Protein AF-A0A351Y598-F1 (afdb_monomer)

Structure (mmCIF, N/CA/C/O backbone):
data_AF-A0A351Y598-F1
#
_entry.id   AF-A0A351Y598-F1
#
loop_
_atom_site.group_PDB
_atom_site.id
_atom_site.type_symbol
_atom_site.label_atom_id
_atom_site.label_alt_id
_atom_site.label_comp_id
_atom_site.label_asym_id
_atom_site.label_entity_id
_atom_site.label_seq_id
_atom_site.pdbx_PDB_ins_code
_atom_site.Cartn_x
_atom_site.Cartn_y
_atom_site.Cartn_z
_atom_site.occupancy
_atom_site.B_iso_or_equiv
_atom_site.auth_seq_id
_atom_site.auth_comp_id
_atom_site.auth_asym_id
_atom_site.auth_atom_id
_atom_site.pdbx_PDB_model_num
ATOM 1 N N . MET A 1 1 ? -6.702 -10.240 -8.062 1.00 89.88 1 MET A N 1
ATOM 2 C CA . MET A 1 1 ? -5.251 -10.382 -7.801 1.00 89.88 1 MET A CA 1
ATOM 3 C C . MET A 1 1 ? -4.559 -9.297 -8.598 1.00 89.88 1 ME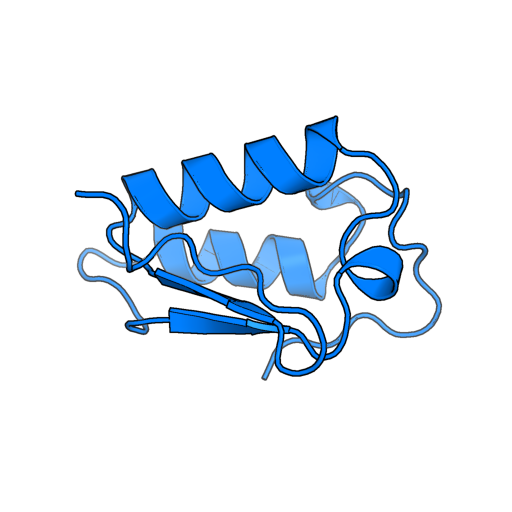T A C 1
ATOM 5 O O . MET A 1 1 ? -4.751 -9.271 -9.804 1.00 89.88 1 MET A O 1
ATOM 9 N N . TYR A 1 2 ? -3.814 -8.417 -7.935 1.00 94.62 2 TYR A N 1
ATOM 10 C CA . TYR A 1 2 ? -3.067 -7.324 -8.564 1.00 94.62 2 TYR A CA 1
ATOM 11 C C . TYR A 1 2 ? -1.584 -7.712 -8.605 1.00 94.62 2 TYR A C 1
ATOM 13 O O . TYR A 1 2 ? -1.080 -8.308 -7.650 1.00 94.62 2 TYR A O 1
ATOM 21 N N . THR A 1 3 ? -0.884 -7.480 -9.717 1.00 92.81 3 THR A N 1
ATOM 22 C CA . THR A 1 3 ? 0.516 -7.910 -9.883 1.00 92.81 3 THR A CA 1
ATOM 23 C C . THR A 1 3 ? 1.314 -6.924 -10.726 1.00 92.81 3 THR A C 1
ATOM 25 O O . THR A 1 3 ? 1.053 -6.780 -11.915 1.00 92.81 3 THR A O 1
ATOM 28 N N . ASP A 1 4 ? 2.343 -6.328 -10.122 1.00 90.31 4 ASP A N 1
ATOM 29 C CA . ASP A 1 4 ? 3.372 -5.559 -10.824 1.00 90.31 4 ASP A CA 1
ATOM 30 C C . ASP A 1 4 ? 4.582 -6.462 -11.108 1.00 90.31 4 ASP A C 1
ATOM 32 O O . ASP A 1 4 ? 5.253 -6.933 -10.186 1.00 90.31 4 ASP A O 1
ATOM 36 N N . SER A 1 5 ? 4.873 -6.724 -12.385 1.00 85.62 5 SER A N 1
ATOM 37 C CA . SER A 1 5 ? 6.083 -7.454 -12.791 1.00 85.62 5 SER A CA 1
ATOM 38 C C . SER A 1 5 ? 7.183 -6.480 -13.193 1.00 85.62 5 SER A C 1
ATOM 40 O O . SER A 1 5 ? 6.939 -5.576 -13.980 1.00 85.62 5 SER A O 1
ATOM 42 N N . ALA A 1 6 ? 8.403 -6.705 -12.694 1.00 82.88 6 ALA A N 1
ATOM 43 C CA . ALA A 1 6 ? 9.592 -5.896 -12.995 1.00 82.88 6 ALA A CA 1
ATOM 44 C C . ALA A 1 6 ? 9.537 -4.418 -12.540 1.00 82.88 6 ALA A C 1
ATOM 46 O O . ALA A 1 6 ? 10.310 -3.605 -13.038 1.00 82.88 6 ALA A O 1
ATOM 47 N N . VAL A 1 7 ? 8.695 -4.095 -11.554 1.00 85.00 7 VAL A N 1
ATOM 48 C CA . VAL A 1 7 ? 8.604 -2.758 -10.937 1.00 85.00 7 VAL A CA 1
ATOM 49 C C . VAL A 1 7 ? 9.221 -2.779 -9.534 1.00 85.00 7 VAL A C 1
ATOM 51 O O . VAL A 1 7 ? 9.222 -3.818 -8.859 1.00 85.00 7 VAL A O 1
ATOM 54 N N . SER A 1 8 ? 9.810 -1.667 -9.092 1.00 85.25 8 SER A N 1
ATOM 55 C CA . SER A 1 8 ? 10.450 -1.572 -7.781 1.00 85.25 8 SER A CA 1
ATOM 56 C C . SER A 1 8 ? 9.433 -1.196 -6.707 1.00 85.25 8 SER A C 1
ATOM 58 O O . SER A 1 8 ? 8.637 -0.281 -6.862 1.00 85.25 8 SER A O 1
ATOM 60 N N . GLY A 1 9 ? 9.528 -1.822 -5.532 1.00 82.06 9 GLY A N 1
ATOM 61 C CA . GLY A 1 9 ? 8.759 -1.393 -4.357 1.00 82.06 9 GLY A CA 1
ATOM 62 C C . GLY A 1 9 ? 9.177 -0.021 -3.800 1.00 82.06 9 GLY A C 1
ATOM 63 O O . GLY A 1 9 ? 8.677 0.382 -2.759 1.00 82.06 9 GLY A O 1
ATOM 64 N N . ALA A 1 10 ? 10.149 0.663 -4.410 1.00 84.81 10 ALA A N 1
ATOM 65 C CA . ALA A 1 10 ? 10.500 2.049 -4.086 1.00 84.81 10 ALA A CA 1
ATOM 66 C C . ALA A 1 10 ? 9.836 3.075 -5.021 1.00 84.81 10 ALA A C 1
ATOM 68 O O . ALA A 1 10 ? 9.974 4.270 -4.753 1.00 84.81 10 ALA A O 1
ATOM 69 N N . ASP A 1 11 ? 9.192 2.611 -6.094 1.00 90.69 11 ASP A N 1
ATOM 70 C CA . ASP A 1 11 ? 8.482 3.460 -7.049 1.00 90.69 11 ASP A CA 1
ATOM 71 C C . ASP A 1 11 ? 7.172 3.944 -6.416 1.00 90.69 11 ASP A C 1
ATOM 73 O O . ASP A 1 11 ? 6.611 3.264 -5.545 1.00 90.69 11 ASP A O 1
ATOM 77 N N . GLU A 1 12 ? 6.720 5.130 -6.821 1.00 91.81 12 GLU A N 1
ATOM 78 C CA . GLU A 1 12 ? 5.501 5.740 -6.290 1.00 91.81 12 GLU A CA 1
ATOM 79 C C . GLU A 1 12 ? 4.256 4.943 -6.725 1.00 91.81 12 GLU A C 1
ATOM 81 O O . GLU A 1 12 ? 4.319 4.073 -7.598 1.00 91.81 12 GLU A O 1
ATOM 86 N N . ILE A 1 13 ? 3.111 5.198 -6.085 1.00 87.69 13 ILE A N 1
ATOM 87 C CA . ILE A 1 13 ? 1.880 4.418 -6.302 1.00 87.69 13 ILE A CA 1
ATOM 88 C C . ILE A 1 13 ? 1.432 4.451 -7.773 1.00 87.69 13 ILE A C 1
ATOM 90 O O . ILE A 1 13 ? 1.098 3.406 -8.333 1.00 87.69 13 ILE A O 1
ATOM 94 N N . ASP A 1 14 ? 1.481 5.626 -8.399 1.00 90.19 14 ASP A N 1
ATOM 95 C CA . ASP A 1 14 ? 0.993 5.843 -9.768 1.00 90.19 14 ASP A CA 1
ATOM 96 C C . ASP A 1 14 ? 1.918 5.239 -10.836 1.00 90.19 14 ASP A C 1
ATOM 98 O O . ASP A 1 14 ? 1.480 4.912 -11.939 1.00 90.19 14 ASP A O 1
ATOM 102 N N . ASP A 1 15 ? 3.188 5.003 -10.495 1.00 92.06 15 ASP A N 1
ATOM 103 C CA . ASP A 1 15 ? 4.160 4.339 -11.374 1.00 92.06 15 ASP A CA 1
ATOM 104 C C . ASP A 1 15 ? 3.986 2.808 -11.386 1.00 92.06 15 ASP A C 1
ATOM 106 O O . ASP A 1 15 ? 4.645 2.084 -12.140 1.00 92.06 15 ASP A O 1
ATOM 110 N N . ARG A 1 16 ? 3.088 2.288 -10.544 1.00 93.31 16 ARG A N 1
ATOM 111 C CA . ARG A 1 16 ? 2.839 0.861 -10.352 1.00 93.31 16 ARG A CA 1
ATOM 112 C C . ARG A 1 16 ? 1.447 0.505 -10.837 1.00 93.31 16 ARG A C 1
ATOM 114 O O . ARG A 1 16 ? 0.483 0.574 -10.081 1.00 93.31 16 ARG A O 1
ATOM 121 N N . THR A 1 17 ? 1.348 0.088 -12.097 1.00 94.88 17 THR A N 1
ATOM 122 C CA . THR A 1 17 ? 0.074 -0.146 -12.796 1.00 94.88 17 THR A CA 1
ATOM 123 C C . THR A 1 17 ? -0.936 -0.958 -11.983 1.00 94.88 17 THR A C 1
ATOM 125 O O . THR A 1 17 ? -2.105 -0.591 -11.922 1.00 94.88 17 THR A O 1
ATOM 128 N N . ALA A 1 18 ? -0.519 -2.049 -11.336 1.00 95.88 18 ALA A N 1
ATOM 129 C CA . ALA A 1 18 ? -1.451 -2.883 -10.587 1.00 95.88 18 ALA A CA 1
ATOM 130 C C . ALA A 1 18 ? -1.825 -2.291 -9.220 1.00 95.88 18 ALA A C 1
ATOM 132 O O . ALA A 1 18 ? -2.926 -2.549 -8.736 1.00 95.88 18 ALA A O 1
ATOM 133 N N . LEU A 1 19 ? -0.930 -1.522 -8.594 1.00 95.12 19 LEU A N 1
ATOM 134 C CA . LEU A 1 19 ? -1.231 -0.818 -7.348 1.00 95.12 19 LEU A CA 1
ATOM 135 C C . LEU A 1 19 ? -2.126 0.404 -7.593 1.00 95.12 19 LEU A C 1
ATOM 137 O O . LEU A 1 19 ? -3.060 0.622 -6.831 1.00 95.12 19 LEU A O 1
ATOM 141 N N . SER A 1 20 ? -1.881 1.153 -8.666 1.00 95.50 20 SER A N 1
ATOM 142 C CA . SER A 1 20 ? -2.760 2.230 -9.125 1.00 95.50 20 SER A CA 1
ATOM 143 C C . SER A 1 20 ? -4.161 1.686 -9.428 1.00 95.50 20 SER A C 1
ATOM 145 O O . SER A 1 20 ? -5.124 2.149 -8.824 1.00 95.50 20 SER A O 1
ATOM 147 N N . GLN A 1 21 ? -4.270 0.595 -10.200 1.00 96.25 21 GLN A N 1
ATOM 148 C CA . GLN A 1 21 ? -5.561 -0.053 -10.472 1.00 96.25 21 GLN A CA 1
ATOM 149 C C . GLN A 1 21 ? -6.286 -0.508 -9.195 1.00 96.25 21 GLN A C 1
ATOM 151 O O . GLN A 1 21 ?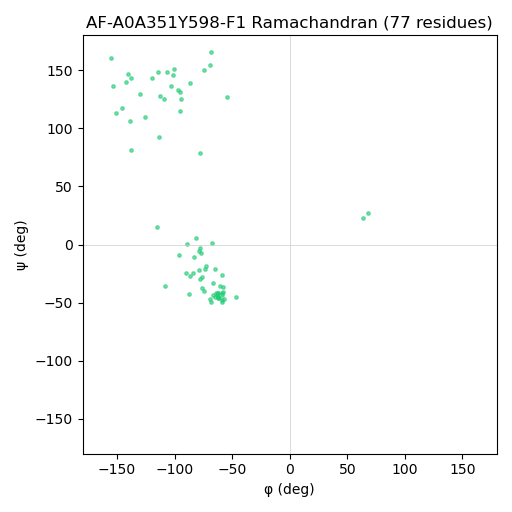 -7.509 -0.440 -9.123 1.00 96.25 21 GLN A O 1
ATOM 156 N N . LEU A 1 22 ? -5.554 -0.984 -8.181 1.00 96.56 22 LEU A N 1
ATOM 157 C CA . LEU A 1 22 ? -6.152 -1.364 -6.899 1.00 96.56 22 LEU A CA 1
ATOM 158 C C . LEU A 1 22 ? -6.872 -0.180 -6.251 1.00 96.56 22 LEU A C 1
ATOM 160 O O . LEU A 1 22 ? -7.955 -0.364 -5.703 1.00 96.56 22 LEU A O 1
ATOM 164 N N . PHE A 1 23 ? -6.283 1.014 -6.296 1.00 96.12 23 PHE A N 1
ATOM 165 C CA . PHE A 1 23 ? -6.916 2.201 -5.737 1.00 96.12 23 PHE A CA 1
ATOM 166 C C . PHE A 1 23 ? -8.036 2.741 -6.621 1.00 96.12 23 PHE A C 1
ATOM 168 O O . PHE A 1 23 ? -9.080 3.104 -6.086 1.00 96.12 23 PHE A O 1
ATOM 175 N N . ASP A 1 24 ? -7.886 2.690 -7.944 1.00 96.00 24 ASP A N 1
ATOM 176 C CA . ASP A 1 24 ? -8.967 3.039 -8.871 1.00 96.00 24 ASP A CA 1
ATOM 177 C C . ASP A 1 24 ? -10.213 2.169 -8.632 1.00 96.00 24 ASP A C 1
ATOM 179 O O . ASP A 1 24 ? -11.342 2.663 -8.621 1.00 96.00 24 ASP A O 1
ATOM 183 N N . ASP A 1 25 ? -10.034 0.870 -8.377 1.00 95.81 25 ASP A N 1
ATOM 184 C CA . ASP A 1 25 ? -11.133 -0.052 -8.064 1.00 95.81 25 ASP A CA 1
ATOM 185 C C . ASP A 1 25 ? -11.797 0.269 -6.712 1.00 95.81 25 ASP A C 1
ATOM 187 O O . ASP A 1 25 ? -13.005 0.091 -6.551 1.00 95.81 25 ASP A O 1
ATOM 191 N N . ILE A 1 26 ? -11.032 0.758 -5.733 1.00 95.50 26 ILE A N 1
ATOM 192 C CA . ILE A 1 26 ? -11.576 1.212 -4.446 1.00 95.50 26 ILE A CA 1
ATOM 193 C C . ILE A 1 26 ? -12.392 2.495 -4.645 1.00 95.50 26 ILE A C 1
ATOM 195 O O . ILE A 1 26 ? -13.522 2.581 -4.169 1.00 95.50 26 ILE A O 1
ATOM 199 N N . GLU A 1 27 ? -11.849 3.468 -5.375 1.00 93.31 27 GLU A N 1
ATOM 200 C CA . GLU A 1 27 ? -12.429 4.805 -5.549 1.00 93.31 27 GLU A CA 1
ATOM 201 C C . GLU A 1 27 ? -13.622 4.827 -6.521 1.00 93.31 27 GLU A C 1
ATOM 203 O O . GLU A 1 27 ? -14.535 5.641 -6.379 1.00 93.31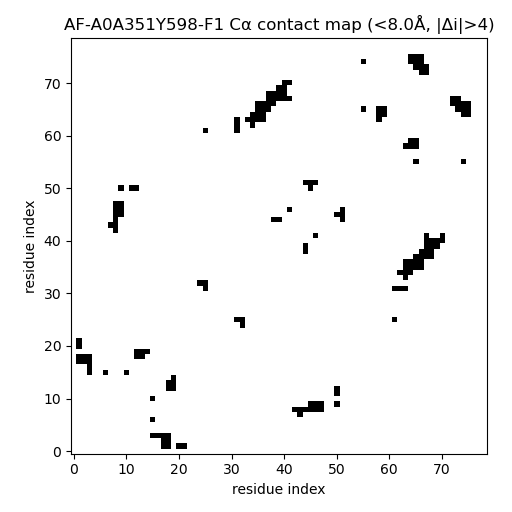 27 GLU A O 1
ATOM 208 N N . SER A 1 28 ? -13.665 3.909 -7.490 1.00 93.69 28 SER A N 1
ATOM 209 C CA . SER A 1 28 ? -14.738 3.821 -8.494 1.00 93.69 28 SER A CA 1
ATOM 210 C C . SER A 1 28 ? -16.033 3.174 -7.989 1.00 93.69 28 SER A C 1
ATOM 212 O O . SER A 1 28 ? -17.026 3.112 -8.722 1.00 93.69 28 SER A O 1
ATOM 214 N N . THR A 1 29 ? -16.063 2.705 -6.740 1.00 88.94 29 THR A N 1
ATOM 215 C CA . THR A 1 29 ? -17.194 1.964 -6.173 1.00 88.94 29 THR A CA 1
ATOM 216 C C . THR A 1 29 ? -17.781 2.678 -4.955 1.00 88.94 29 THR A C 1
ATOM 218 O O . THR A 1 29 ? -17.077 3.258 -4.139 1.00 88.94 29 THR A O 1
ATOM 221 N N . SER A 1 30 ? -19.109 2.638 -4.791 1.00 89.12 30 SER A N 1
ATOM 222 C CA . SER A 1 30 ? -19.769 3.226 -3.605 1.00 89.12 30 SER A CA 1
ATOM 223 C C . SER A 1 30 ? -19.648 2.364 -2.341 1.00 89.12 30 SER A C 1
ATOM 225 O O . SER A 1 30 ? -20.071 2.783 -1.267 1.00 89.12 30 SER A O 1
ATOM 227 N N . HIS A 1 31 ? -19.122 1.147 -2.469 1.00 89.75 31 HIS A N 1
ATOM 228 C CA . HIS A 1 31 ? -18.955 0.180 -1.388 1.00 89.75 31 HIS A CA 1
ATOM 229 C C . HIS A 1 31 ? -17.587 -0.465 -1.548 1.00 89.75 31 HIS A C 1
ATOM 231 O O . HIS A 1 31 ? -17.207 -0.757 -2.6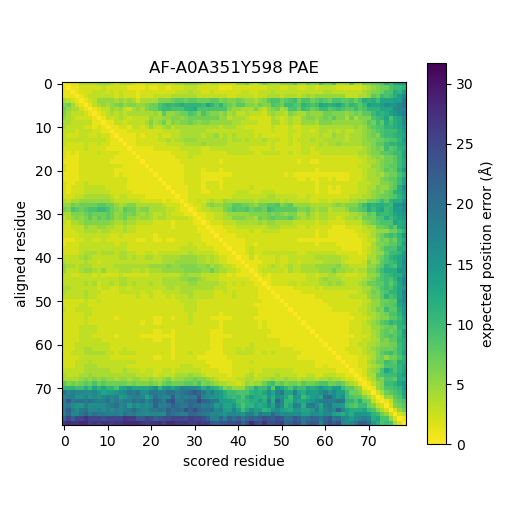76 1.00 89.75 31 HIS A O 1
ATOM 237 N N . LYS A 1 32 ? -16.891 -0.767 -0.448 1.00 91.12 32 LYS A N 1
ATOM 238 C CA . LYS A 1 32 ? -15.571 -1.399 -0.530 1.00 91.12 32 LYS A CA 1
ATOM 239 C C . LYS A 1 32 ? -15.616 -2.697 -1.368 1.00 91.12 32 LYS A C 1
ATOM 241 O O . LYS A 1 32 ? -16.431 -3.577 -1.073 1.00 91.12 32 LYS A O 1
ATOM 246 N N . PRO A 1 33 ? -14.753 -2.848 -2.389 1.00 93.44 33 PRO A N 1
ATOM 247 C CA . PRO A 1 33 ? -14.756 -4.026 -3.263 1.00 93.44 33 PRO A CA 1
ATOM 248 C C . PRO A 1 33 ? -14.200 -5.284 -2.574 1.00 93.44 33 PRO A C 1
ATOM 250 O O . PRO A 1 33 ? -14.433 -6.404 -3.027 1.00 93.44 33 PRO A O 1
ATOM 253 N N . PHE A 1 34 ? -13.462 -5.109 -1.477 1.00 95.44 34 PHE A N 1
ATOM 254 C CA . PHE A 1 34 ? -12.894 -6.173 -0.653 1.00 95.44 34 PHE A CA 1
ATOM 255 C C . PHE A 1 34 ? -12.667 -5.684 0.782 1.00 95.44 34 PHE A C 1
ATOM 257 O O . PHE A 1 34 ? -12.581 -4.487 1.038 1.00 95.44 34 PHE A O 1
ATOM 264 N N . ASP A 1 35 ? -12.545 -6.618 1.728 1.00 95.62 35 ASP A N 1
ATOM 265 C CA . ASP A 1 35 ? -12.345 -6.297 3.146 1.00 95.62 35 ASP A CA 1
ATOM 266 C C . ASP A 1 35 ? -10.881 -6.103 3.540 1.00 95.62 35 ASP A C 1
ATOM 268 O O . ASP A 1 35 ? -10.593 -5.441 4.536 1.00 95.62 35 ASP A O 1
ATOM 272 N N . THR A 1 36 ? -9.940 -6.733 2.835 1.00 94.75 36 THR A N 1
ATOM 273 C CA . THR A 1 36 ? -8.523 -6.725 3.220 1.00 94.75 36 THR A CA 1
ATOM 274 C C . THR A 1 36 ? -7.607 -6.913 2.016 1.00 94.75 36 THR A C 1
ATOM 276 O O . THR A 1 36 ? -7.822 -7.804 1.194 1.00 94.75 36 THR A O 1
ATOM 279 N N . VAL A 1 37 ? -6.534 -6.124 1.964 1.00 95.25 37 VAL A N 1
ATOM 280 C CA . VAL A 1 37 ? -5.406 -6.302 1.047 1.00 95.25 37 VAL A CA 1
ATOM 281 C C . VAL A 1 37 ? -4.319 -7.110 1.746 1.00 95.25 37 VAL A C 1
ATOM 283 O O . VAL A 1 37 ? -3.846 -6.743 2.823 1.00 95.25 37 VAL A O 1
ATOM 286 N N . ILE A 1 38 ? -3.913 -8.214 1.119 1.00 93.50 38 ILE A N 1
ATOM 287 C CA . ILE A 1 38 ? -2.840 -9.079 1.613 1.00 93.50 38 ILE A CA 1
ATOM 288 C C . ILE A 1 38 ? -1.652 -8.992 0.663 1.00 93.50 38 ILE A C 1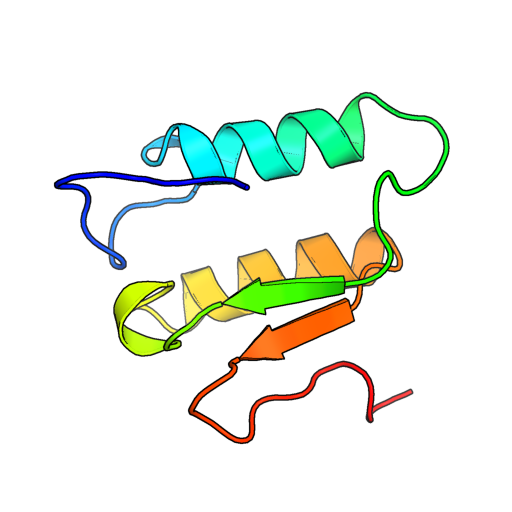
ATOM 290 O O . ILE A 1 38 ? -1.785 -9.238 -0.536 1.00 93.50 38 ILE A O 1
ATOM 294 N N . VAL A 1 39 ? -0.475 -8.704 1.212 1.00 92.50 39 VAL A N 1
ATOM 295 C CA . VAL A 1 39 ? 0.791 -8.686 0.469 1.00 92.50 39 VAL A CA 1
ATOM 296 C C . VAL A 1 39 ? 1.717 -9.788 0.967 1.00 92.50 39 VAL A C 1
ATOM 298 O O . VAL A 1 39 ? 1.700 -10.148 2.140 1.00 92.50 39 VAL A O 1
ATOM 301 N N . TYR A 1 40 ? 2.552 -10.351 0.093 1.00 88.81 40 TYR A N 1
ATOM 302 C CA . TYR A 1 40 ? 3.441 -11.437 0.515 1.00 88.81 40 TYR A CA 1
ATOM 303 C C . TYR A 1 40 ? 4.530 -10.958 1.486 1.00 88.81 40 TYR A C 1
ATOM 305 O O . TYR A 1 40 ? 4.717 -11.567 2.536 1.00 88.81 40 TYR A O 1
ATOM 313 N N . LYS A 1 41 ? 5.234 -9.873 1.139 1.00 88.12 41 LYS A N 1
ATOM 314 C CA . LYS A 1 41 ? 6.266 -9.243 1.974 1.00 88.12 41 LYS A CA 1
ATOM 315 C C . LYS A 1 41 ? 6.214 -7.731 1.854 1.00 88.12 41 LYS A C 1
ATOM 317 O O . LYS A 1 41 ? 6.097 -7.218 0.738 1.00 88.12 41 LYS A O 1
ATOM 322 N N . LEU A 1 42 ? 6.388 -7.032 2.969 1.00 89.19 42 LEU A N 1
ATOM 323 C CA . LEU A 1 42 ? 6.395 -5.568 2.987 1.00 89.19 42 LEU A CA 1
ATOM 324 C C . LEU A 1 42 ? 7.558 -4.966 2.200 1.00 89.19 42 LEU A C 1
ATOM 326 O O . LEU A 1 42 ? 7.338 -4.050 1.425 1.00 89.19 42 LEU A O 1
ATOM 330 N N . ASP A 1 43 ? 8.772 -5.510 2.304 1.00 85.31 43 ASP A N 1
ATOM 331 C CA . ASP A 1 43 ? 9.963 -4.974 1.616 1.00 85.31 43 ASP A CA 1
ATOM 332 C C . ASP A 1 43 ? 9.885 -5.054 0.077 1.00 85.31 43 ASP A C 1
ATOM 334 O O . ASP A 1 43 ? 10.596 -4.348 -0.646 1.00 85.31 43 ASP A O 1
ATOM 338 N N . ARG A 1 44 ? 9.023 -5.937 -0.439 1.00 81.69 44 ARG A N 1
ATOM 339 C CA . ARG A 1 44 ? 8.688 -6.048 -1.864 1.00 81.69 44 ARG A CA 1
ATOM 340 C C . ARG A 1 44 ? 7.516 -5.172 -2.257 1.00 81.69 44 ARG A C 1
ATOM 342 O O . ARG A 1 44 ? 7.423 -4.811 -3.423 1.00 81.69 44 ARG A O 1
ATOM 349 N N . PHE A 1 45 ? 6.663 -4.843 -1.301 1.00 90.38 45 PHE A N 1
ATOM 350 C CA . PHE A 1 45 ? 5.493 -4.017 -1.516 1.00 90.38 45 PHE A CA 1
ATOM 351 C C . PHE A 1 45 ? 5.792 -2.521 -1.377 1.00 90.38 45 PHE A C 1
ATOM 353 O O . PHE A 1 45 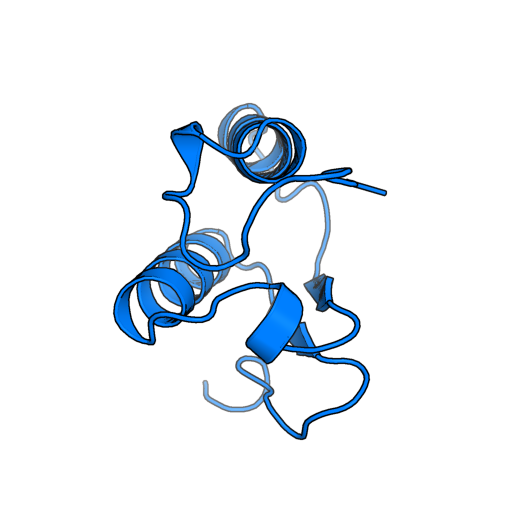? 5.344 -1.756 -2.214 1.00 90.38 45 PHE A O 1
ATOM 360 N N . ALA A 1 46 ? 6.566 -2.103 -0.378 1.00 91.94 46 ALA A N 1
ATOM 361 C CA . ALA A 1 46 ? 6.980 -0.723 -0.154 1.00 91.94 46 ALA A CA 1
ATOM 362 C C . ALA A 1 46 ? 8.350 -0.699 0.549 1.00 91.94 46 ALA A C 1
ATOM 364 O O . ALA A 1 46 ? 8.492 -1.108 1.700 1.00 91.94 46 ALA A O 1
ATOM 365 N N . ARG A 1 47 ? 9.387 -0.221 -0.146 1.00 88.12 47 ARG A N 1
ATOM 366 C CA . ARG A 1 47 ? 10.749 -0.063 0.401 1.00 88.12 47 ARG A CA 1
ATOM 367 C C . ARG A 1 47 ? 10.932 1.240 1.168 1.00 88.12 47 ARG A C 1
ATOM 369 O O . ARG A 1 47 ? 11.827 1.326 2.005 1.00 88.12 47 ARG A O 1
ATOM 376 N N . LYS A 1 48 ? 10.119 2.254 0.863 1.00 91.00 48 LYS A N 1
ATOM 377 C CA . LYS A 1 48 ? 10.075 3.517 1.603 1.00 91.00 48 LYS A CA 1
ATOM 378 C C . LYS A 1 48 ? 8.955 3.432 2.636 1.00 91.00 48 LYS A C 1
ATOM 380 O O . LYS A 1 48 ? 7.831 3.078 2.291 1.00 91.00 48 LYS A O 1
ATOM 385 N N . ALA A 1 49 ? 9.253 3.800 3.881 1.00 90.31 49 ALA A N 1
ATOM 386 C CA . ALA A 1 49 ? 8.246 3.843 4.939 1.00 90.31 49 ALA A CA 1
ATOM 387 C C . ALA A 1 49 ? 7.109 4.821 4.603 1.00 90.31 49 ALA A C 1
ATOM 389 O O . ALA A 1 49 ? 5.958 4.519 4.878 1.00 90.31 49 ALA A O 1
ATOM 390 N N . THR A 1 50 ? 7.419 5.946 3.951 1.00 93.12 50 THR A N 1
ATOM 391 C CA . THR A 1 50 ? 6.424 6.938 3.515 1.00 93.12 50 THR A CA 1
ATOM 392 C C . THR A 1 50 ? 5.377 6.337 2.581 1.00 93.12 50 THR A C 1
ATOM 394 O O . THR A 1 50 ? 4.194 6.487 2.845 1.00 93.12 50 THR A O 1
ATOM 397 N N . ILE A 1 51 ? 5.806 5.575 1.568 1.00 92.62 51 ILE A N 1
ATOM 398 C CA . ILE A 1 51 ? 4.902 4.877 0.638 1.00 92.62 51 ILE A CA 1
ATOM 399 C C . ILE A 1 51 ? 4.048 3.851 1.393 1.00 92.62 51 ILE A C 1
ATOM 401 O O . ILE A 1 51 ? 2.855 3.725 1.143 1.00 92.62 51 ILE A O 1
ATOM 405 N N . LEU A 1 52 ? 4.643 3.114 2.339 1.00 92.75 52 LEU A N 1
ATOM 406 C CA . LEU A 1 52 ? 3.896 2.144 3.140 1.00 92.75 52 LEU A CA 1
ATOM 407 C C . LEU A 1 52 ? 2.802 2.817 3.984 1.00 92.75 52 LEU A C 1
ATOM 409 O O . LEU A 1 52 ? 1.686 2.305 4.029 1.00 92.75 52 LEU A O 1
ATOM 413 N N . PHE A 1 53 ? 3.124 3.933 4.644 1.00 93.44 53 PHE A N 1
ATOM 414 C CA . PHE A 1 53 ? 2.164 4.692 5.446 1.00 93.44 53 PHE A CA 1
ATOM 415 C C . PHE A 1 53 ? 1.061 5.294 4.582 1.00 93.44 53 PHE A C 1
ATOM 417 O O . PHE A 1 53 ? -0.104 5.117 4.911 1.00 93.44 53 PHE A O 1
ATOM 424 N N . GLU A 1 54 ? 1.406 5.897 3.444 1.00 95.12 54 GLU A N 1
ATOM 425 C CA . GLU A 1 54 ? 0.426 6.436 2.499 1.00 95.12 54 GLU A CA 1
ATOM 426 C C . GLU A 1 54 ? -0.564 5.359 2.034 1.00 95.12 54 GLU A C 1
ATOM 428 O O . GLU A 1 54 ? -1.777 5.559 2.069 1.00 95.12 54 GLU A O 1
ATOM 433 N N . ILE A 1 55 ? -0.065 4.176 1.658 1.00 94.88 55 ILE A N 1
ATOM 434 C CA . ILE A 1 55 ? -0.926 3.057 1.264 1.00 94.88 55 ILE A CA 1
ATOM 435 C C . ILE A 1 55 ? -1.818 2.615 2.430 1.00 94.88 55 ILE A C 1
ATOM 437 O O . ILE A 1 55 ? -3.012 2.390 2.231 1.00 94.88 55 ILE A O 1
ATOM 441 N N . ALA A 1 56 ? -1.256 2.473 3.633 1.00 94.12 56 ALA A N 1
ATOM 442 C CA . ALA A 1 56 ? -2.007 2.042 4.808 1.00 94.12 56 ALA A CA 1
ATOM 443 C C . ALA A 1 56 ? -3.128 3.031 5.166 1.00 94.12 56 ALA A C 1
ATOM 445 O O . ALA A 1 56 ? -4.259 2.597 5.371 1.00 94.12 56 ALA A O 1
ATOM 446 N N . GLU A 1 57 ? -2.841 4.334 5.161 1.00 95.12 57 GLU A N 1
ATOM 447 C CA . GLU A 1 57 ? -3.815 5.397 5.434 1.00 95.12 57 GLU A CA 1
ATOM 448 C C . GLU A 1 57 ? -4.934 5.425 4.387 1.00 95.12 57 GLU A C 1
ATOM 450 O O . GLU A 1 57 ? -6.110 5.514 4.739 1.00 95.12 57 GLU A O 1
ATOM 455 N N . ARG A 1 58 ? -4.604 5.284 3.094 1.00 95.50 58 ARG A N 1
ATOM 456 C CA . ARG A 1 58 ? -5.615 5.227 2.022 1.00 95.50 58 ARG A CA 1
ATOM 457 C C . ARG A 1 58 ? -6.545 4.020 2.161 1.00 95.50 58 ARG A C 1
ATOM 459 O O . ARG A 1 58 ? -7.756 4.142 1.960 1.00 95.50 58 ARG A O 1
ATOM 466 N N . LEU A 1 59 ? -5.994 2.854 2.504 1.00 95.88 59 LEU A N 1
ATOM 467 C CA . LEU A 1 59 ? -6.785 1.643 2.740 1.00 95.88 59 LEU A CA 1
ATOM 468 C C . LEU A 1 59 ? -7.667 1.785 3.988 1.00 95.88 59 LEU A C 1
ATOM 470 O O . LEU A 1 59 ? -8.857 1.470 3.928 1.00 95.88 59 LEU A O 1
ATOM 474 N N . GLU A 1 60 ? -7.123 2.324 5.080 1.00 94.44 60 GLU A N 1
ATOM 475 C CA . GLU A 1 60 ? -7.862 2.583 6.319 1.00 94.44 60 GLU A CA 1
ATOM 476 C C . GLU A 1 60 ? -9.018 3.568 6.101 1.00 94.44 60 GLU A C 1
ATOM 478 O O . GLU A 1 60 ? -10.149 3.279 6.495 1.00 94.44 60 GLU A O 1
ATOM 483 N N . ALA A 1 61 ? -8.778 4.674 5.389 1.00 94.31 61 ALA A N 1
ATOM 484 C CA . ALA A 1 61 ? -9.808 5.649 5.025 1.00 94.31 61 ALA A CA 1
ATOM 485 C C . ALA A 1 61 ? -10.945 5.031 4.192 1.00 94.31 61 ALA A C 1
ATOM 487 O O . ALA A 1 61 ? -12.085 5.493 4.244 1.00 94.31 61 ALA A O 1
ATOM 488 N N . SER A 1 62 ? -10.645 3.954 3.463 1.00 94.62 62 SER A N 1
ATOM 489 C CA . SER A 1 62 ? -11.611 3.186 2.673 1.00 94.62 62 SER A CA 1
ATOM 490 C C . SER A 1 62 ? -12.281 2.051 3.467 1.00 94.62 62 SER A C 1
ATOM 492 O O . SER A 1 62 ? -13.099 1.308 2.923 1.00 94.62 62 SER A O 1
ATOM 494 N N . GLY A 1 63 ? -11.944 1.880 4.751 1.00 94.50 63 GLY A N 1
ATOM 495 C CA . 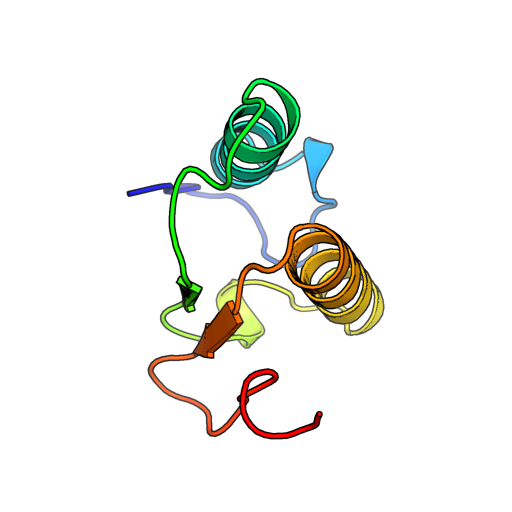GLY A 1 63 ? -12.447 0.793 5.598 1.00 94.50 63 GLY A CA 1
ATOM 496 C C . GLY A 1 63 ? -11.930 -0.592 5.190 1.00 94.50 63 GLY A C 1
ATOM 497 O O . GLY A 1 63 ? -12.614 -1.603 5.403 1.00 94.50 63 GLY A O 1
ATOM 498 N N . ILE A 1 64 ? -10.751 -0.636 4.565 1.00 96.25 64 ILE A N 1
ATOM 499 C CA . ILE A 1 64 ? -10.106 -1.840 4.044 1.00 96.25 64 ILE A CA 1
ATOM 500 C C . ILE A 1 64 ? -8.893 -2.164 4.917 1.00 96.25 64 ILE A C 1
ATOM 502 O O . ILE A 1 64 ? -7.990 -1.352 5.095 1.00 96.25 64 ILE A O 1
ATOM 506 N N . GLY A 1 65 ? -8.848 -3.384 5.449 1.00 94.62 65 GLY A N 1
ATOM 507 C CA . GLY A 1 65 ? -7.709 -3.857 6.230 1.00 94.62 65 GLY A CA 1
ATOM 508 C C . GLY A 1 65 ? -6.455 -4.057 5.375 1.00 94.62 65 GLY A C 1
ATOM 509 O O . GLY A 1 65 ? -6.533 -4.359 4.183 1.00 94.62 65 GLY A O 1
ATOM 510 N N . PHE A 1 66 ? -5.279 -3.973 5.993 1.00 94.38 66 PHE A N 1
ATOM 511 C CA . PHE A 1 66 ? -4.006 -4.249 5.332 1.00 94.38 66 PHE A CA 1
ATOM 512 C C . PHE A 1 66 ? -3.163 -5.225 6.157 1.00 94.38 66 PHE A C 1
ATOM 514 O O . PHE A 1 66 ? -2.984 -5.051 7.367 1.00 94.38 66 PHE A O 1
ATOM 521 N N . ARG A 1 67 ? -2.669 -6.287 5.508 1.00 91.00 67 ARG A N 1
ATOM 522 C CA . ARG A 1 67 ? -1.876 -7.343 6.153 1.00 91.00 67 ARG A CA 1
ATOM 523 C C . ARG A 1 67 ? -0.734 -7.808 5.262 1.00 91.00 67 ARG A C 1
ATOM 525 O O . ARG A 1 67 ? -0.894 -7.917 4.046 1.00 91.00 67 ARG A O 1
ATOM 532 N N . SER A 1 68 ? 0.391 -8.183 5.867 1.00 90.94 68 SER A N 1
ATOM 533 C CA . SER A 1 68 ? 1.378 -9.014 5.178 1.00 90.94 68 SER A CA 1
ATOM 534 C C . SER A 1 68 ? 1.282 -10.478 5.607 1.00 90.94 68 SER A C 1
ATOM 536 O O . SER A 1 68 ? 0.918 -10.807 6.733 1.00 90.94 68 SER A O 1
ATOM 538 N N . ALA A 1 69 ? 1.556 -11.382 4.668 1.00 87.06 69 ALA A N 1
ATOM 539 C CA . ALA A 1 69 ? 1.525 -12.821 4.911 1.00 87.06 69 ALA A CA 1
ATOM 540 C C . ALA A 1 69 ? 2.786 -13.318 5.634 1.00 87.06 69 ALA A C 1
ATOM 542 O O . ALA A 1 69 ? 2.767 -14.398 6.223 1.00 87.06 69 ALA A O 1
ATOM 543 N N . LYS A 1 70 ? 3.894 -12.566 5.551 1.00 83.06 70 LYS A N 1
ATOM 544 C CA . LYS A 1 70 ? 5.191 -12.971 6.102 1.00 83.06 70 LYS A CA 1
ATOM 545 C C . LYS A 1 70 ? 5.615 -12.191 7.346 1.00 83.06 70 LYS A C 1
ATOM 547 O O . LYS A 1 70 ? 6.264 -12.772 8.214 1.00 83.06 70 LYS A O 1
ATOM 552 N N . GLU A 1 71 ? 5.305 -10.904 7.435 1.00 79.00 71 GLU A N 1
ATOM 553 C CA . GLU A 1 71 ? 5.637 -10.080 8.599 1.00 79.00 71 GLU A CA 1
ATOM 554 C C . GLU A 1 71 ? 4.404 -9.905 9.501 1.00 79.00 71 GLU A C 1
ATOM 556 O O . GLU A 1 71 ? 3.269 -9.916 9.032 1.00 79.00 71 GLU A O 1
ATOM 561 N N . ILE A 1 72 ? 4.603 -9.735 10.813 1.00 63.75 72 ILE A N 1
ATOM 562 C CA . ILE A 1 72 ? 3.513 -9.352 11.723 1.00 63.75 72 ILE A CA 1
ATOM 563 C C . ILE A 1 72 ? 3.293 -7.845 11.545 1.00 63.75 72 ILE A C 1
ATOM 565 O O . ILE A 1 72 ? 3.802 -7.034 12.312 1.00 63.75 72 ILE A O 1
ATOM 569 N N . PHE A 1 73 ? 2.602 -7.465 10.474 1.00 59.69 73 PHE A N 1
ATOM 570 C CA . PHE A 1 73 ? 2.139 -6.101 10.247 1.00 59.69 73 PHE A CA 1
ATOM 571 C C . PHE A 1 73 ? 0.643 -6.158 9.996 1.00 59.69 73 PHE A C 1
ATOM 573 O O . PHE A 1 73 ? 0.181 -6.721 9.001 1.00 59.69 73 PHE A O 1
ATOM 580 N N . ASN A 1 74 ? -0.103 -5.648 10.966 1.00 55.97 74 ASN A N 1
ATOM 581 C CA . ASN A 1 74 ? -1.541 -5.784 11.025 1.00 55.97 74 ASN A CA 1
ATOM 582 C C . ASN A 1 74 ? -2.136 -4.444 11.465 1.00 55.97 74 ASN A C 1
ATOM 584 O O . ASN A 1 74 ? -2.031 -4.086 12.634 1.00 55.97 74 ASN A O 1
ATOM 588 N N . THR A 1 75 ? -2.754 -3.711 10.536 1.00 63.88 75 THR A N 1
ATOM 589 C CA . THR A 1 75 ? -3.503 -2.486 10.874 1.00 63.88 75 THR A CA 1
ATOM 590 C C . THR A 1 75 ? -4.924 -2.787 11.350 1.00 63.88 75 THR A C 1
ATOM 592 O O . THR A 1 75 ? -5.579 -1.925 11.913 1.00 63.88 75 THR A O 1
ATOM 595 N N . SER A 1 76 ? -5.399 -4.030 11.206 1.00 57.66 76 SER A N 1
ATOM 596 C CA . SER A 1 76 ? -6.737 -4.438 11.666 1.00 57.66 76 SER A CA 1
ATOM 597 C C . SER A 1 76 ? -6.827 -4.768 13.165 1.00 57.66 76 SER A C 1
ATOM 599 O O . SER A 1 76 ? -7.874 -5.218 13.614 1.00 57.66 76 SER A O 1
ATOM 601 N N . GLU A 1 77 ? -5.753 -4.558 13.937 1.00 53.84 77 GLU A N 1
ATOM 602 C CA . GLU A 1 77 ? -5.724 -4.738 15.403 1.00 53.84 77 GLU A CA 1
ATOM 603 C C . GLU A 1 77 ? -5.493 -3.434 16.187 1.00 53.84 77 GLU A C 1
ATOM 605 O O . GLU A 1 77 ? -5.197 -3.454 17.381 1.00 53.84 77 GLU A O 1
ATOM 610 N N . SER A 1 78 ? -5.647 -2.272 15.558 1.00 51.28 78 SER A N 1
ATOM 611 C CA . SER A 1 78 ? -5.701 -1.004 16.288 1.00 51.28 78 SER A CA 1
ATOM 612 C C . SER A 1 78 ? -6.790 -0.110 15.723 1.00 51.28 78 SER A C 1
ATOM 614 O O . SER A 1 78 ? -6.508 0.760 14.912 1.00 51.28 78 SER A O 1
ATOM 616 N N . MET A 1 79 ? -8.023 -0.389 16.158 1.00 41.06 79 MET A N 1
ATOM 617 C CA . MET A 1 79 ? -9.11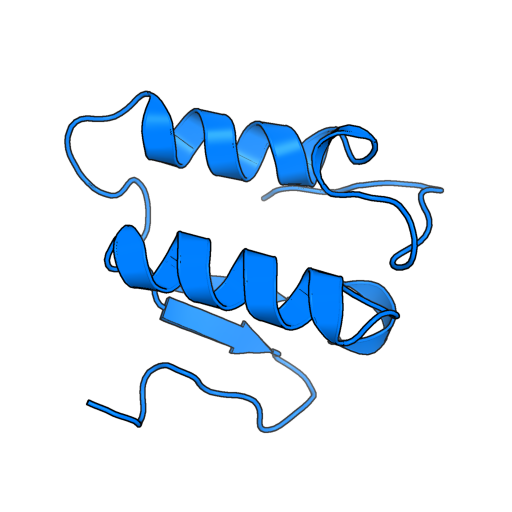1 0.529 16.536 1.00 41.06 79 MET A CA 1
ATOM 618 C C . MET A 1 79 ? -10.280 -0.305 17.070 1.00 41.06 79 MET A C 1
ATOM 620 O O . MET A 1 79 ? -10.583 -1.355 16.458 1.00 41.06 79 MET A O 1
#

Nearest PDB structures (foldseek):
  3guv-assembly1_A-2  TM=8.922E-01  e=2.694E-02  Streptococcus pneumoniae SP19-BS75
  3uj3-assembly1_X  TM=7.606E-01  e=1.666E-02  Muvirus mu
  1ght-assembly1_A  TM=7.067E-01  e=2.110E-01  Escherichia coli
  6k1x-assembly1_A  TM=5.460E-01  e=1.770E+00  Rhodothermus marinus DSM 4252
  6jks-assembly2_F  TM=5.708E-01  e=5.683E+00  Trypanosoma cruzi strain CL Brener

Secondary structure (DSSP, 8-state):
----SS--TTS-GGG-HHHHHHHHHHHT-SS-S-SEEEES-HHHH-SSHHHHHHHHHHHHHTT-EEEESSS--BGGG--

Solvent-accessible surface area (backbone atoms only — not comparable to full-atom values): 4798 Å² total; per-residue (Å²): 139,74,71,70,81,97,65,61,25,71,56,57,61,79,79,31,67,30,60,34,49,54,49,51,55,45,72,76,39,101,55,68,83,58,64,60,51,76,40,69,42,58,71,65,65,32,61,40,70,66,58,43,50,53,54,51,52,56,32,48,78,58,70,23,36,46,36,36,77,69,50,102,47,64,61,76,79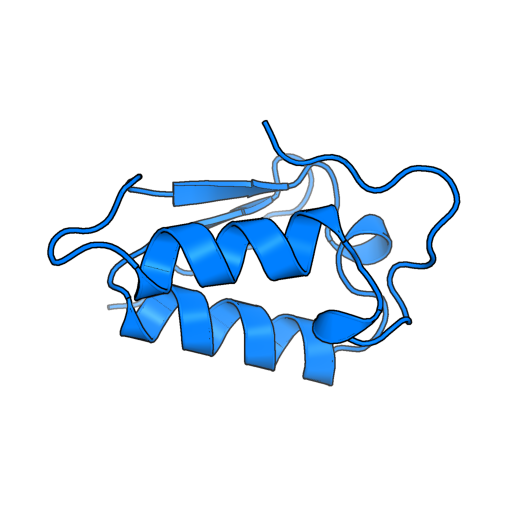,72,130

Foldseek 3Di:
DFDFDPDALQDAQVVGVRSVVQLVQLVVDPAGPDAEDEAADPCRNHVDVVRVVVSCVSCVVSNHWYYYPPDPDTPPPDD

pLDDT: mean 88.0, std 11.68, range [41.06, 96.56]

Sequence (79 aa):
MYTDSAVSGADEIDDRTALSQLFDDIESTSHKPFDTVIVYKLDRFARKATILFEIAERLEASGIGFRSAKEIFNTSESM

Mean predicted aligned error: 4.94 Å

Radius of gyration: 11.96 Å; Cα contacts (8 Å, |Δi|>4): 90; chains: 1; bounding box: 30×20×30 Å